Protein AF-A0A4Y7RYT1-F1 (afdb_monomer_lite)

Structure (mmCIF, N/CA/C/O backbone):
data_AF-A0A4Y7RYT1-F1
#
_entry.id   AF-A0A4Y7RYT1-F1
#
loop_
_atom_site.group_PDB
_atom_site.id
_atom_site.type_symbol
_atom_site.label_atom_id
_atom_site.label_alt_id
_atom_site.label_comp_id
_atom_site.label_asym_id
_atom_site.label_entity_id
_atom_site.label_seq_id
_atom_site.pdbx_PDB_ins_code
_atom_site.Cartn_x
_atom_site.Cartn_y
_atom_site.Cartn_z
_atom_site.occupancy
_atom_site.B_iso_or_equiv
_atom_site.auth_seq_id
_atom_site.auth_comp_id
_atom_site.auth_asym_id
_atom_site.auth_atom_id
_atom_site.pdbx_PDB_model_num
ATOM 1 N N . MET A 1 1 ? -33.515 7.831 36.390 1.00 46.19 1 MET A N 1
ATOM 2 C CA . MET A 1 1 ? -33.180 8.447 35.087 1.00 46.19 1 MET A CA 1
ATOM 3 C C . MET A 1 1 ? -31.667 8.386 34.858 1.00 46.19 1 MET A C 1
ATOM 5 O O . MET A 1 1 ? -31.027 9.422 34.883 1.00 46.19 1 MET A O 1
ATOM 9 N N . SER A 1 2 ? -31.084 7.195 34.661 1.00 52.62 2 SER A N 1
ATOM 10 C CA . SER A 1 2 ? -29.649 7.057 34.335 1.00 52.62 2 SER A CA 1
ATOM 11 C C . SER A 1 2 ? -29.400 5.762 33.563 1.00 52.62 2 SER A C 1
ATOM 13 O O . SER A 1 2 ? -29.126 4.734 34.171 1.00 52.62 2 SER A O 1
ATOM 15 N N . THR A 1 3 ? -29.525 5.782 32.233 1.00 52.22 3 THR A N 1
ATOM 16 C CA . THR A 1 3 ? -29.100 4.639 31.391 1.00 52.22 3 THR A CA 1
ATOM 17 C C . THR A 1 3 ? -28.774 5.024 29.942 1.00 52.22 3 THR A C 1
ATOM 19 O O . THR A 1 3 ? -28.905 4.211 29.037 1.00 52.22 3 THR A O 1
ATOM 22 N N . LEU A 1 4 ? -28.321 6.258 29.689 1.00 54.19 4 LEU A N 1
ATOM 23 C CA . LEU A 1 4 ? -27.986 6.710 28.325 1.00 54.19 4 LEU A CA 1
ATOM 24 C C . LEU A 1 4 ? -26.485 6.681 27.983 1.00 54.19 4 LEU A C 1
ATOM 26 O O . LEU A 1 4 ? -26.128 6.930 26.838 1.00 54.19 4 LEU A O 1
ATOM 30 N N . ASN A 1 5 ? -25.593 6.328 28.919 1.00 56.56 5 ASN A N 1
ATOM 31 C CA . ASN A 1 5 ? -24.145 6.515 28.717 1.00 56.56 5 ASN A CA 1
ATOM 32 C C . ASN A 1 5 ? -23.363 5.271 28.237 1.00 56.56 5 ASN A C 1
ATOM 34 O O . ASN A 1 5 ? -22.138 5.295 28.158 1.00 56.56 5 ASN A O 1
ATOM 38 N N . THR A 1 6 ? -24.038 4.162 27.924 1.00 54.44 6 THR A N 1
ATOM 39 C CA . THR A 1 6 ? -23.364 2.886 27.589 1.00 54.44 6 THR A CA 1
ATOM 40 C C . THR A 1 6 ? -23.269 2.623 26.080 1.00 54.44 6 THR A C 1
ATOM 42 O O . THR A 1 6 ? -22.452 1.816 25.646 1.00 54.44 6 THR A O 1
ATOM 45 N N . LEU A 1 7 ? -24.058 3.322 25.257 1.00 55.00 7 LEU A N 1
ATOM 46 C CA . LEU A 1 7 ? -24.045 3.154 23.797 1.00 55.00 7 LEU A CA 1
ATOM 47 C C . LEU A 1 7 ? -22.973 4.015 23.109 1.00 55.00 7 LEU A C 1
ATOM 49 O O . LEU A 1 7 ? -22.365 3.554 22.147 1.00 55.00 7 LEU A O 1
ATOM 53 N N . ILE A 1 8 ? -22.673 5.200 23.652 1.00 54.38 8 ILE A N 1
ATOM 54 C CA . ILE A 1 8 ? -21.677 6.138 23.097 1.00 54.38 8 ILE A CA 1
ATOM 55 C C . ILE A 1 8 ? -20.254 5.547 23.135 1.00 54.38 8 ILE A C 1
ATOM 57 O O . ILE A 1 8 ? -19.459 5.777 22.234 1.00 54.38 8 ILE A O 1
ATOM 61 N N . ASN A 1 9 ? -19.940 4.708 24.128 1.00 53.38 9 ASN A N 1
ATOM 62 C CA . ASN A 1 9 ? -18.620 4.075 24.238 1.00 53.38 9 ASN A CA 1
ATOM 63 C C . ASN A 1 9 ? -18.439 2.838 23.343 1.00 53.38 9 ASN A C 1
ATOM 65 O O . ASN A 1 9 ? -17.308 2.424 23.097 1.00 53.38 9 ASN A O 1
ATOM 69 N N . LYS A 1 10 ? -19.526 2.230 22.845 1.00 54.69 10 LYS A N 1
ATOM 70 C CA . LYS A 1 10 ? -19.422 1.066 21.952 1.00 54.69 10 LYS A CA 1
ATOM 71 C C . LYS A 1 10 ? -18.953 1.484 20.561 1.00 54.69 10 LYS A C 1
ATOM 73 O O . LYS A 1 10 ? -18.050 0.842 20.040 1.00 54.69 10 LYS A O 1
ATOM 78 N N . SER A 1 11 ? -19.513 2.552 19.986 1.00 58.47 11 SER A N 1
ATOM 79 C CA . SER A 1 11 ? -19.135 3.017 18.641 1.00 58.47 11 SER A CA 1
ATOM 80 C C . SER A 1 11 ? -17.654 3.376 18.558 1.00 58.47 11 SER A C 1
ATOM 82 O O . SER A 1 11 ? -16.970 2.836 17.700 1.00 58.47 11 SER A O 1
ATOM 84 N N . GLY A 1 12 ? -17.122 4.145 19.514 1.00 60.72 12 GLY A N 1
ATOM 85 C CA . GLY A 1 12 ? -15.694 4.481 19.539 1.00 60.72 12 GLY A CA 1
ATOM 86 C C . GLY A 1 12 ? -14.778 3.259 19.700 1.00 60.72 12 GLY A C 1
ATOM 87 O O . GLY A 1 12 ? -13.716 3.194 19.087 1.00 60.72 12 GLY A O 1
ATOM 88 N N . TYR A 1 13 ? -15.199 2.248 20.470 1.00 56.25 13 TYR A N 1
ATOM 89 C CA . TYR A 1 13 ? -14.437 1.004 20.624 1.00 56.25 13 TYR A CA 1
ATOM 90 C C . TYR A 1 13 ? -14.418 0.164 19.337 1.00 56.25 13 TYR A C 1
ATOM 92 O O . TYR A 1 13 ? -13.381 -0.398 18.977 1.00 56.25 13 TYR A O 1
ATOM 100 N N . PHE A 1 14 ? -15.547 0.093 18.626 1.00 54.09 14 PHE A N 1
ATOM 101 C CA . PHE A 1 14 ? -15.628 -0.581 17.329 1.00 54.09 14 PHE A CA 1
ATOM 102 C C . PHE A 1 14 ? -14.878 0.194 16.244 1.00 54.09 14 PHE A C 1
ATOM 104 O O . PHE A 1 14 ? -14.104 -0.407 15.513 1.00 54.09 14 PHE A O 1
ATOM 111 N N . GLU A 1 15 ? -15.021 1.515 16.171 1.00 59.91 15 GLU A N 1
ATOM 112 C CA . GLU A 1 15 ? -14.315 2.368 15.208 1.00 59.91 15 GLU A CA 1
ATOM 113 C C . GLU A 1 15 ? -12.795 2.309 15.401 1.00 59.91 15 GLU A C 1
ATOM 115 O O . GLU A 1 15 ? -12.058 2.144 14.429 1.00 59.91 15 GLU A O 1
ATOM 120 N N . ALA A 1 16 ? -12.308 2.351 16.646 1.00 61.34 16 ALA A N 1
ATOM 121 C CA . ALA A 1 16 ? -10.880 2.241 16.945 1.00 61.34 16 ALA A CA 1
ATOM 122 C C . ALA A 1 16 ? -10.298 0.874 16.545 1.00 61.34 16 ALA A C 1
ATOM 124 O O . ALA A 1 16 ? -9.181 0.805 16.018 1.00 61.34 16 ALA A O 1
ATOM 125 N N . ARG A 1 17 ? -11.050 -0.217 16.755 1.00 56.97 17 ARG A N 1
ATOM 126 C CA . ARG A 1 17 ? -10.656 -1.561 16.301 1.00 56.97 17 ARG A CA 1
ATOM 127 C C . ARG A 1 17 ? -10.689 -1.685 14.785 1.00 56.97 17 ARG A C 1
ATOM 129 O O . ARG A 1 17 ? -9.686 -2.102 14.218 1.00 56.97 17 ARG A O 1
ATOM 136 N N . THR A 1 18 ? -11.749 -1.210 14.138 1.00 58.78 18 THR A N 1
ATOM 137 C CA . THR A 1 18 ? -11.857 -1.169 12.675 1.00 58.78 18 THR A CA 1
ATOM 138 C C . THR A 1 18 ? -10.709 -0.364 12.059 1.00 58.78 18 THR A C 1
ATOM 140 O O . THR A 1 18 ? -10.093 -0.814 11.102 1.00 58.78 18 THR A O 1
ATOM 143 N N . THR A 1 19 ? -10.327 0.770 12.653 1.00 75.94 19 THR A N 1
ATOM 144 C CA . THR A 1 19 ? -9.198 1.600 12.185 1.00 75.94 19 THR A CA 1
ATOM 145 C C . THR A 1 19 ? -7.846 0.908 12.390 1.00 75.94 19 THR A C 1
ATOM 147 O O . THR A 1 19 ? -6.893 1.115 11.639 1.00 75.94 19 THR A O 1
ATOM 150 N N . THR A 1 20 ? -7.724 0.084 13.430 1.00 80.06 20 THR A N 1
ATOM 151 C CA . THR A 1 20 ? -6.499 -0.678 13.699 1.00 80.06 20 THR A CA 1
ATOM 152 C C . THR A 1 20 ? -6.362 -1.848 12.732 1.00 80.06 20 THR A C 1
ATOM 154 O O . THR A 1 20 ? -5.302 -2.011 12.135 1.00 80.06 20 THR A O 1
ATOM 157 N N . GLU A 1 21 ? -7.441 -2.594 12.509 1.00 82.12 21 GLU A N 1
ATOM 158 C CA . GLU A 1 21 ? -7.488 -3.683 11.531 1.00 82.12 21 GLU A CA 1
ATOM 159 C C . GLU A 1 21 ? -7.274 -3.158 10.106 1.00 82.12 21 GLU A C 1
ATOM 161 O O . GLU A 1 21 ? -6.444 -3.694 9.380 1.00 82.12 21 GLU A O 1
ATOM 166 N N . GLN A 1 22 ? -7.912 -2.047 9.724 1.00 83.69 22 GLN A N 1
ATOM 167 C CA . GLN A 1 22 ? -7.679 -1.393 8.430 1.00 83.69 22 GLN A CA 1
ATOM 168 C C . GLN A 1 22 ? -6.215 -0.987 8.248 1.00 83.69 22 GLN A C 1
ATOM 170 O O . GLN A 1 22 ? -5.645 -1.232 7.188 1.00 83.69 22 GLN A O 1
ATOM 175 N N . ARG A 1 23 ? -5.569 -0.423 9.279 1.00 84.56 23 ARG A N 1
ATOM 176 C CA . ARG A 1 23 ? -4.135 -0.091 9.221 1.00 84.56 23 ARG A CA 1
ATOM 177 C C . ARG A 1 23 ? -3.251 -1.325 9.078 1.00 84.56 23 ARG A C 1
ATOM 179 O O . ARG A 1 23 ? -2.278 -1.279 8.332 1.00 84.56 23 ARG A O 1
ATOM 186 N N . GLN A 1 24 ? -3.580 -2.421 9.756 1.00 87.38 24 GLN A N 1
ATOM 187 C CA . GLN A 1 24 ? -2.848 -3.682 9.616 1.00 87.38 24 GLN A CA 1
ATOM 188 C C . GLN A 1 24 ? -3.007 -4.273 8.213 1.00 87.38 24 GLN A C 1
ATOM 190 O O . GLN A 1 24 ? -2.017 -4.686 7.612 1.00 87.38 24 GLN A O 1
ATOM 195 N N . VAL A 1 25 ? -4.228 -4.263 7.673 1.00 89.25 25 VAL A N 1
ATOM 196 C CA . VAL A 1 25 ? -4.514 -4.705 6.304 1.00 89.25 25 VAL A CA 1
ATOM 197 C C . VAL A 1 25 ? -3.766 -3.839 5.295 1.00 89.25 25 VAL A C 1
ATOM 199 O O . VAL A 1 25 ? -3.099 -4.381 4.421 1.00 89.25 25 VAL A O 1
ATOM 202 N N . LEU A 1 26 ? -3.794 -2.512 5.443 1.00 88.44 26 LEU A N 1
ATOM 203 C CA . LEU A 1 26 ? -3.041 -1.606 4.575 1.00 88.44 26 LEU A CA 1
ATOM 204 C C . LEU A 1 26 ? -1.535 -1.852 4.662 1.00 88.44 26 LEU A C 1
ATOM 206 O O . LEU A 1 26 ? -0.881 -1.904 3.630 1.00 88.44 26 LEU A O 1
ATOM 210 N N . ALA A 1 27 ? -0.982 -2.073 5.855 1.00 88.50 27 ALA A N 1
ATOM 211 C CA . ALA A 1 27 ? 0.436 -2.390 6.008 1.00 88.50 27 ALA A CA 1
ATOM 212 C C . ALA A 1 27 ? 0.820 -3.710 5.314 1.00 88.50 27 ALA A C 1
ATOM 214 O O . ALA A 1 27 ? 1.872 -3.790 4.681 1.00 88.50 27 ALA A O 1
ATOM 215 N N . LEU A 1 28 ? -0.032 -4.737 5.401 1.00 91.12 28 LEU A N 1
ATOM 216 C CA . LEU A 1 28 ? 0.142 -6.006 4.685 1.00 91.12 28 LEU A CA 1
ATOM 217 C C . LEU A 1 28 ? 0.080 -5.810 3.168 1.00 91.12 28 LEU A C 1
ATOM 219 O O . LEU A 1 28 ? 0.992 -6.238 2.463 1.00 91.12 28 LEU A O 1
ATOM 223 N N . LEU A 1 29 ? -0.948 -5.110 2.685 1.00 90.62 29 LEU A N 1
ATOM 224 C CA . LEU A 1 29 ? -1.098 -4.778 1.270 1.00 90.62 29 LEU A CA 1
ATOM 225 C C . LEU A 1 29 ? 0.065 -3.920 0.763 1.00 90.62 29 LEU A C 1
ATOM 227 O O . LEU A 1 29 ? 0.488 -4.095 -0.371 1.00 90.62 29 LEU A O 1
ATOM 231 N N . GLY A 1 30 ? 0.614 -3.030 1.591 1.00 89.69 30 GLY A N 1
ATOM 232 C CA . GLY A 1 30 ? 1.778 -2.203 1.268 1.00 89.69 30 GLY A CA 1
ATOM 233 C C . GLY A 1 30 ? 3.030 -3.029 1.027 1.00 89.69 30 GLY A C 1
ATOM 234 O O . GLY A 1 30 ? 3.727 -2.820 0.036 1.00 89.69 30 GLY A O 1
ATOM 235 N N . LYS A 1 31 ? 3.283 -4.015 1.896 1.00 91.88 31 LYS A N 1
ATOM 236 C CA . LYS A 1 31 ? 4.387 -4.970 1.723 1.00 91.88 31 LYS A CA 1
ATOM 237 C C . LYS A 1 31 ? 4.183 -5.826 0.479 1.00 91.88 31 LYS A C 1
ATOM 239 O O . LYS A 1 31 ? 5.114 -5.972 -0.304 1.00 91.88 31 LYS A O 1
ATOM 244 N N . GLU A 1 32 ? 2.969 -6.335 0.268 1.00 92.19 32 GLU A N 1
ATOM 245 C CA . GLU A 1 32 ? 2.630 -7.103 -0.934 1.00 92.19 32 GLU A CA 1
ATOM 246 C C . GLU A 1 32 ? 2.842 -6.273 -2.204 1.00 92.19 32 GLU A C 1
ATOM 248 O O . GLU A 1 32 ? 3.491 -6.741 -3.133 1.00 92.19 32 GLU A O 1
ATOM 253 N N . ALA A 1 33 ? 2.349 -5.034 -2.231 1.00 91.38 33 ALA A N 1
ATOM 254 C CA . ALA A 1 33 ? 2.478 -4.123 -3.361 1.00 91.38 33 ALA A CA 1
ATOM 255 C C . ALA A 1 33 ? 3.941 -3.799 -3.678 1.00 91.38 33 ALA A C 1
ATOM 257 O O . ALA A 1 33 ? 4.345 -3.835 -4.840 1.00 91.38 33 ALA A O 1
ATOM 258 N N . PHE A 1 34 ? 4.744 -3.531 -2.647 1.00 89.81 34 PHE A N 1
ATOM 259 C CA . PHE A 1 34 ? 6.175 -3.301 -2.794 1.00 89.81 34 PHE A CA 1
ATOM 260 C C . PHE A 1 34 ? 6.894 -4.540 -3.354 1.00 89.81 34 PHE A C 1
ATOM 262 O O . PHE A 1 34 ? 7.593 -4.445 -4.363 1.00 89.81 34 PHE A O 1
ATOM 269 N N . SER A 1 35 ? 6.672 -5.722 -2.769 1.00 89.94 35 SER A N 1
ATOM 270 C CA . SER A 1 35 ? 7.271 -6.972 -3.257 1.00 89.94 35 SER A CA 1
ATOM 271 C C . SER A 1 35 ? 6.797 -7.340 -4.667 1.00 89.94 35 SER A C 1
ATOM 273 O O . SER A 1 35 ? 7.582 -7.828 -5.480 1.00 89.94 35 SER A O 1
ATOM 275 N N . PHE A 1 36 ? 5.529 -7.092 -4.991 1.00 89.62 36 PHE A N 1
ATOM 276 C CA . PHE A 1 36 ? 4.994 -7.269 -6.338 1.00 89.62 36 PHE A CA 1
ATOM 277 C C . PHE A 1 36 ? 5.724 -6.362 -7.330 1.00 89.62 36 PHE A C 1
ATOM 279 O O . PHE A 1 36 ? 6.174 -6.830 -8.373 1.00 89.62 36 PHE A O 1
ATOM 286 N N . ALA A 1 37 ? 5.929 -5.089 -6.986 1.00 89.31 37 ALA A N 1
ATOM 287 C CA . ALA A 1 37 ? 6.632 -4.168 -7.864 1.00 89.31 37 ALA A CA 1
ATOM 288 C C . ALA A 1 37 ? 8.113 -4.534 -8.057 1.00 89.31 37 ALA A C 1
ATOM 290 O O . ALA A 1 37 ? 8.589 -4.518 -9.188 1.00 89.31 37 ALA A O 1
ATOM 291 N N . GLU A 1 38 ? 8.826 -4.947 -7.007 1.00 85.75 38 GLU A N 1
ATOM 292 C CA . GLU A 1 38 ? 10.219 -5.410 -7.133 1.00 85.75 38 GLU A CA 1
ATOM 293 C C . GLU A 1 38 ? 10.351 -6.707 -7.946 1.00 85.75 38 GLU A C 1
ATOM 295 O O . GLU A 1 38 ? 11.335 -6.919 -8.655 1.00 85.75 38 GLU A O 1
ATOM 300 N N . THR A 1 39 ? 9.355 -7.592 -7.884 1.00 88.19 39 THR A N 1
ATOM 301 C CA . THR A 1 39 ? 9.400 -8.868 -8.614 1.00 88.19 39 THR A CA 1
ATOM 302 C C . THR A 1 39 ? 8.972 -8.742 -10.072 1.00 88.19 39 THR A C 1
ATOM 304 O O . THR A 1 39 ? 9.573 -9.392 -10.930 1.00 88.19 39 THR A O 1
ATOM 307 N N . VAL A 1 40 ? 7.965 -7.918 -10.363 1.00 89.19 40 VAL A N 1
ATOM 308 C CA . VAL A 1 40 ? 7.393 -7.754 -11.707 1.00 89.19 40 VAL A CA 1
ATOM 309 C C . VAL A 1 40 ? 8.130 -6.683 -12.505 1.00 89.19 40 VAL A C 1
ATOM 311 O O . VAL A 1 40 ? 8.412 -6.886 -13.684 1.00 89.19 40 VAL A O 1
ATOM 314 N N . TYR A 1 41 ? 8.505 -5.571 -11.872 1.00 85.50 41 TYR A N 1
ATOM 315 C CA . TYR A 1 41 ? 9.094 -4.408 -12.536 1.00 85.50 41 TYR A CA 1
ATOM 316 C C . TYR A 1 41 ? 10.596 -4.270 -12.276 1.00 85.50 41 TYR A C 1
ATOM 318 O O . TYR A 1 41 ? 11.101 -3.184 -11.998 1.00 85.50 41 TYR A O 1
ATOM 326 N N . LYS A 1 42 ? 11.338 -5.373 -12.415 1.00 79.69 42 LYS A N 1
ATOM 327 C CA . LYS A 1 42 ? 12.800 -5.410 -12.208 1.00 79.69 42 LYS A CA 1
ATOM 328 C C . LYS A 1 42 ? 13.577 -4.443 -13.104 1.00 79.69 42 LYS A C 1
ATOM 330 O O . LYS A 1 42 ? 14.655 -3.996 -12.731 1.00 79.69 42 LYS A O 1
ATOM 335 N N . GLU A 1 43 ? 13.034 -4.147 -14.282 1.00 83.06 43 GLU A N 1
ATOM 336 C CA . GLU A 1 43 ? 13.666 -3.304 -15.303 1.00 83.06 43 GLU A CA 1
ATOM 337 C C . GLU A 1 43 ? 13.273 -1.821 -15.196 1.00 83.06 43 GLU A C 1
ATOM 339 O O . GLU A 1 43 ? 13.884 -0.975 -15.850 1.00 83.06 43 GLU A O 1
ATOM 344 N N . LEU A 1 44 ? 12.263 -1.487 -14.381 1.00 83.25 44 LEU A N 1
ATOM 345 C CA . LEU A 1 44 ? 11.854 -0.100 -14.163 1.00 83.25 44 LEU A CA 1
ATOM 346 C C . LEU A 1 44 ? 12.774 0.595 -13.158 1.00 83.25 44 LEU A 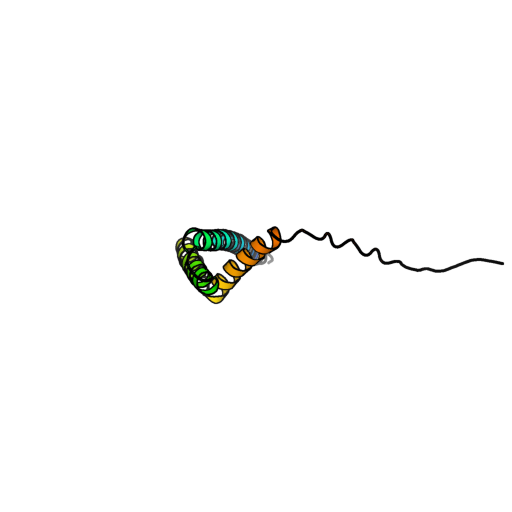C 1
ATOM 348 O O . LEU A 1 44 ? 13.402 -0.032 -12.305 1.00 83.25 44 LEU A O 1
ATOM 352 N N . LYS A 1 45 ? 12.826 1.925 -13.240 1.00 81.44 45 LYS A N 1
ATOM 353 C CA . LYS A 1 45 ? 13.504 2.750 -12.238 1.00 81.44 45 LYS A CA 1
ATOM 354 C C . LYS A 1 45 ? 12.658 2.831 -10.968 1.00 81.44 45 LYS A C 1
ATOM 356 O O . LYS A 1 45 ? 11.432 2.814 -11.034 1.00 81.44 45 LYS A O 1
ATOM 361 N N . ASP A 1 46 ? 13.316 3.000 -9.826 1.00 78.00 46 ASP A N 1
ATOM 362 C CA . ASP A 1 46 ? 12.686 3.072 -8.499 1.00 78.00 46 ASP A CA 1
ATOM 363 C C . ASP A 1 46 ? 11.435 3.979 -8.396 1.00 78.00 46 ASP A C 1
ATOM 365 O O . ASP A 1 46 ? 10.440 3.525 -7.829 1.00 78.00 46 ASP A O 1
ATOM 369 N N . PRO A 1 47 ? 11.397 5.214 -8.948 1.00 83.50 47 PRO A N 1
ATOM 370 C CA . PRO A 1 47 ? 10.187 6.043 -8.885 1.00 83.50 47 PRO A CA 1
ATOM 371 C C . PRO A 1 47 ? 9.011 5.476 -9.695 1.00 83.50 47 PRO A C 1
ATOM 373 O O . PRO A 1 47 ? 7.866 5.580 -9.256 1.00 83.50 47 PRO A O 1
ATOM 376 N N . ASP A 1 48 ? 9.280 4.844 -10.839 1.00 86.56 48 ASP A N 1
ATOM 377 C CA . ASP A 1 48 ? 8.242 4.249 -11.688 1.00 86.56 48 ASP A CA 1
ATOM 378 C C . ASP A 1 48 ? 7.702 2.954 -11.059 1.00 86.56 48 ASP A C 1
ATOM 380 O O . ASP A 1 48 ? 6.493 2.719 -11.055 1.00 86.56 48 ASP A O 1
ATOM 384 N N . LYS A 1 49 ? 8.579 2.150 -10.434 1.00 87.50 49 LYS A N 1
ATOM 385 C CA . LYS A 1 49 ? 8.169 0.979 -9.639 1.00 87.50 49 LYS A CA 1
ATOM 386 C C . LYS A 1 49 ? 7.238 1.376 -8.498 1.00 87.50 49 LYS A C 1
ATOM 388 O O . LYS A 1 49 ? 6.240 0.704 -8.249 1.00 87.50 49 LYS A O 1
ATOM 393 N N . LEU A 1 50 ? 7.566 2.465 -7.802 1.00 87.31 50 LEU A N 1
ATOM 394 C CA . LEU A 1 50 ? 6.776 2.946 -6.677 1.00 87.31 50 LEU A CA 1
ATOM 395 C C . LEU A 1 50 ? 5.387 3.398 -7.132 1.00 87.31 50 LEU A C 1
ATOM 397 O O . LEU A 1 50 ? 4.401 3.056 -6.485 1.00 87.31 50 LEU A O 1
ATOM 401 N N . ALA A 1 51 ? 5.287 4.091 -8.267 1.00 89.94 51 ALA A N 1
ATOM 402 C CA . ALA A 1 51 ? 3.997 4.468 -8.839 1.00 89.94 51 ALA A CA 1
ATOM 403 C C . ALA A 1 51 ? 3.118 3.240 -9.148 1.00 89.94 51 ALA A C 1
ATOM 405 O O . ALA A 1 51 ? 1.927 3.234 -8.825 1.00 89.94 51 ALA A O 1
ATOM 406 N N . GLU A 1 52 ? 3.699 2.173 -9.703 1.00 91.00 52 GLU A N 1
ATOM 407 C CA . GLU A 1 52 ? 2.954 0.939 -9.975 1.00 91.00 52 GLU A CA 1
ATOM 408 C C . GLU A 1 52 ? 2.594 0.154 -8.703 1.00 91.00 52 GLU A C 1
ATOM 410 O O . GLU A 1 52 ? 1.499 -0.407 -8.616 1.00 91.00 52 GLU A O 1
ATOM 415 N N . ALA A 1 53 ? 3.450 0.168 -7.677 1.00 91.88 53 ALA A N 1
ATOM 416 C CA . ALA A 1 53 ? 3.117 -0.385 -6.363 1.00 91.88 53 ALA A CA 1
ATOM 417 C C . ALA A 1 53 ? 1.920 0.346 -5.731 1.00 91.88 53 ALA A C 1
ATOM 419 O O . ALA A 1 53 ? 0.999 -0.291 -5.220 1.00 91.88 53 ALA A O 1
ATOM 420 N N . VAL A 1 54 ? 1.889 1.680 -5.806 1.00 92.19 54 VAL A N 1
ATOM 421 C CA . VAL A 1 54 ? 0.771 2.486 -5.291 1.00 92.19 54 VAL A CA 1
ATOM 422 C C . VAL A 1 54 ? -0.528 2.139 -6.008 1.00 92.19 54 VAL A C 1
ATOM 424 O O . VAL A 1 54 ? -1.533 1.863 -5.357 1.00 92.19 54 VAL A O 1
ATOM 427 N N . LYS A 1 55 ? -0.496 2.049 -7.338 1.00 91.56 55 LYS A N 1
ATOM 428 C CA . LYS A 1 55 ? -1.660 1.660 -8.140 1.00 91.56 55 LYS A CA 1
ATOM 429 C C . LYS A 1 55 ? -2.158 0.252 -7.803 1.00 91.56 55 LYS A C 1
ATOM 431 O O . LYS A 1 55 ? -3.366 0.030 -7.710 1.00 91.56 55 LYS A O 1
ATOM 436 N N . TYR A 1 56 ? -1.248 -0.700 -7.591 1.00 91.38 56 TYR A N 1
ATOM 437 C CA . TYR A 1 56 ? -1.604 -2.051 -7.153 1.00 91.38 56 TYR A CA 1
ATOM 438 C C . TYR A 1 56 ? -2.279 -2.034 -5.774 1.00 91.38 56 TYR A C 1
ATOM 440 O O . TYR A 1 56 ? -3.306 -2.687 -5.575 1.00 91.38 56 TYR A O 1
ATOM 448 N N . LEU A 1 57 ? -1.751 -1.247 -4.833 1.00 91.38 57 LEU A N 1
ATOM 449 C CA . LEU A 1 57 ? -2.330 -1.102 -3.501 1.00 91.38 57 LEU A CA 1
ATOM 450 C C . LEU A 1 57 ? -3.728 -0.476 -3.541 1.00 91.38 57 LEU A C 1
ATOM 452 O O . LEU A 1 57 ? -4.631 -0.996 -2.891 1.00 91.38 57 LEU A O 1
ATOM 456 N N . GLU A 1 58 ? -3.935 0.586 -4.320 1.00 91.00 58 GLU A N 1
ATOM 457 C CA . GLU A 1 58 ? -5.251 1.216 -4.490 1.00 91.00 58 GLU A CA 1
ATOM 458 C C . GLU A 1 58 ? -6.292 0.221 -5.017 1.00 91.00 58 GLU A C 1
ATOM 460 O O . GLU A 1 58 ? -7.404 0.136 -4.491 1.00 91.00 58 GLU A O 1
ATOM 465 N N . GLN A 1 59 ? -5.920 -0.587 -6.014 1.00 90.88 59 GLN A N 1
ATOM 466 C CA . GLN A 1 59 ? -6.794 -1.627 -6.558 1.00 90.88 59 GLN A CA 1
ATOM 467 C C . GLN A 1 59 ? -7.147 -2.676 -5.503 1.00 90.88 59 GLN A C 1
ATOM 469 O O . GLN A 1 59 ? -8.314 -3.041 -5.356 1.00 90.88 59 GLN A O 1
ATOM 474 N N . LYS A 1 60 ? -6.160 -3.155 -4.739 1.00 90.44 60 LYS A N 1
ATOM 475 C CA . LYS A 1 60 ? -6.395 -4.142 -3.680 1.00 90.44 60 LYS A CA 1
ATOM 476 C C . LYS A 1 60 ? -7.238 -3.575 -2.550 1.00 90.44 60 LYS A C 1
ATOM 478 O O . LYS A 1 60 ? -8.173 -4.244 -2.119 1.00 90.44 60 LYS A O 1
ATOM 483 N N . ALA A 1 61 ? -6.954 -2.353 -2.113 1.00 87.69 61 ALA A N 1
ATOM 484 C CA . ALA A 1 61 ? -7.714 -1.672 -1.076 1.00 87.69 61 ALA A CA 1
ATOM 485 C C . ALA A 1 61 ? -9.181 -1.485 -1.490 1.00 87.69 61 ALA A C 1
ATOM 487 O O . ALA A 1 61 ? -10.080 -1.791 -0.707 1.00 87.69 61 ALA A O 1
ATOM 488 N N . ALA A 1 62 ? -9.433 -1.110 -2.749 1.00 88.00 62 ALA A N 1
ATOM 489 C CA . ALA A 1 62 ? -10.782 -1.025 -3.298 1.00 88.00 62 ALA A CA 1
ATOM 490 C C . ALA A 1 62 ? -11.515 -2.380 -3.272 1.00 88.00 62 ALA A C 1
ATOM 492 O O . ALA A 1 62 ? -12.696 -2.425 -2.926 1.00 88.00 62 ALA A O 1
ATOM 493 N N . VAL A 1 63 ? -10.823 -3.488 -3.570 1.00 88.06 63 VAL A N 1
ATOM 494 C CA . VAL A 1 63 ? -11.395 -4.849 -3.513 1.00 88.06 63 VAL A CA 1
ATOM 495 C C . VAL A 1 63 ? -11.807 -5.240 -2.091 1.00 88.06 63 VAL A C 1
ATOM 497 O O . VAL A 1 63 ? -12.857 -5.854 -1.916 1.00 88.06 63 VAL A O 1
ATOM 500 N N . VAL A 1 64 ? -11.033 -4.859 -1.070 1.00 83.44 64 VAL A N 1
ATOM 501 C CA . VAL A 1 64 ? -11.394 -5.091 0.344 1.00 83.44 64 VAL A CA 1
ATOM 502 C C . VAL A 1 64 ? -12.314 -4.011 0.930 1.00 83.44 64 VAL A C 1
ATOM 504 O O . VAL A 1 64 ? -12.615 -4.035 2.120 1.00 83.44 64 VAL A O 1
ATOM 507 N N . GLY A 1 65 ? -12.798 -3.073 0.108 1.00 84.81 65 GLY A N 1
ATOM 508 C CA . GLY A 1 65 ? -13.735 -2.027 0.523 1.00 84.81 65 GLY A CA 1
ATOM 509 C C . GLY A 1 65 ? -13.107 -0.905 1.358 1.00 84.81 65 GLY A C 1
ATOM 510 O O . GLY A 1 65 ? -13.832 -0.127 1.980 1.00 84.81 65 GLY A O 1
ATOM 511 N N . ILE A 1 66 ? -11.776 -0.799 1.374 1.00 84.19 66 ILE A N 1
ATOM 512 C CA . ILE A 1 66 ? -11.047 0.274 2.051 1.00 84.19 66 ILE A CA 1
ATOM 513 C C . ILE A 1 66 ? -10.846 1.413 1.052 1.00 84.19 66 ILE A C 1
ATOM 515 O O . ILE A 1 66 ? -10.213 1.246 0.010 1.00 84.19 66 ILE A O 1
ATOM 519 N N . LYS A 1 67 ? -11.383 2.591 1.373 1.00 83.00 67 LYS A N 1
ATOM 520 C CA . LYS A 1 67 ? -11.097 3.812 0.616 1.00 83.00 67 LYS A CA 1
ATOM 521 C C . LYS A 1 67 ? -9.777 4.386 1.106 1.00 83.00 67 LYS A C 1
ATOM 523 O O . LYS A 1 67 ? -9.644 4.665 2.291 1.00 83.00 67 LYS A O 1
ATOM 528 N N . VAL A 1 68 ? -8.840 4.557 0.187 1.00 84.31 68 VAL A N 1
ATOM 529 C CA . VAL A 1 68 ? -7.509 5.102 0.452 1.00 84.31 68 VAL A CA 1
ATOM 530 C C . VAL A 1 68 ? -7.269 6.192 -0.576 1.00 84.31 68 VAL A C 1
ATOM 532 O O . VAL A 1 68 ? -7.613 6.020 -1.747 1.00 84.31 68 VAL A O 1
ATOM 535 N N . THR A 1 69 ? -6.737 7.327 -0.147 1.00 87.31 69 THR A N 1
ATOM 536 C CA . THR A 1 69 ? -6.271 8.364 -1.071 1.00 87.31 69 THR A CA 1
ATOM 537 C C . THR A 1 69 ? -4.924 7.971 -1.672 1.00 87.31 69 THR A C 1
ATOM 539 O O . THR A 1 69 ? -4.182 7.176 -1.094 1.00 87.31 69 THR A O 1
ATOM 542 N N . PHE A 1 70 ? -4.572 8.568 -2.810 1.00 84.50 70 PHE A N 1
ATOM 543 C CA . PHE A 1 70 ? -3.271 8.340 -3.443 1.00 84.50 70 PHE A CA 1
ATOM 544 C C . PHE A 1 70 ? -2.098 8.651 -2.499 1.00 84.50 70 PHE A C 1
ATOM 546 O O . PHE A 1 70 ? -1.121 7.908 -2.449 1.00 84.50 70 PHE A O 1
ATOM 553 N N . GLU A 1 71 ? -2.201 9.724 -1.708 1.00 87.44 71 GLU A N 1
ATOM 554 C CA . GLU A 1 71 ? -1.166 10.107 -0.740 1.00 87.44 71 GLU A CA 1
ATOM 555 C C . GLU A 1 71 ? -1.010 9.074 0.382 1.00 87.44 71 GLU A C 1
ATOM 557 O O . GLU A 1 71 ? 0.110 8.699 0.725 1.00 87.44 71 GLU A O 1
ATOM 562 N N . GLU A 1 72 ? -2.118 8.561 0.918 1.00 85.19 72 GLU A N 1
ATOM 563 C CA . GLU A 1 72 ? -2.098 7.503 1.933 1.00 85.19 72 GLU A CA 1
ATOM 564 C C . GLU A 1 72 ? -1.546 6.193 1.365 1.00 85.19 72 GLU A C 1
ATOM 566 O O . GLU A 1 72 ? -0.715 5.542 1.999 1.00 85.19 72 GLU A O 1
ATOM 571 N N . ALA A 1 73 ? -1.966 5.819 0.155 1.00 87.94 73 ALA A N 1
ATOM 572 C CA . ALA A 1 73 ? -1.485 4.625 -0.522 1.00 87.94 73 ALA A CA 1
ATOM 573 C C . ALA A 1 73 ? 0.030 4.701 -0.762 1.00 87.94 73 ALA A C 1
ATOM 575 O O . ALA A 1 73 ? 0.767 3.759 -0.462 1.00 87.94 73 ALA A O 1
ATOM 576 N N . ARG A 1 74 ? 0.507 5.865 -1.213 1.00 90.00 74 ARG A N 1
ATOM 577 C CA . ARG A 1 74 ? 1.928 6.167 -1.364 1.00 90.00 74 ARG A CA 1
ATOM 578 C C . ARG A 1 74 ? 2.688 6.072 -0.049 1.00 90.00 74 ARG A C 1
ATOM 580 O O . ARG A 1 74 ? 3.706 5.387 -0.002 1.00 90.00 74 ARG A O 1
ATOM 587 N N . ALA A 1 75 ? 2.183 6.687 1.016 1.00 89.50 75 ALA A N 1
ATOM 588 C CA . ALA A 1 75 ? 2.824 6.644 2.326 1.00 89.50 75 ALA A CA 1
ATOM 589 C C . ALA A 1 75 ? 2.944 5.209 2.868 1.00 89.50 75 ALA A C 1
ATOM 591 O O . ALA A 1 75 ? 3.962 4.848 3.455 1.00 89.50 75 ALA A O 1
ATOM 592 N N . VAL A 1 76 ? 1.930 4.368 2.644 1.00 90.44 76 VAL A N 1
ATOM 593 C CA . VAL A 1 76 ? 1.931 2.958 3.060 1.00 90.44 76 VAL A CA 1
ATOM 594 C C . VAL A 1 76 ? 2.984 2.142 2.300 1.00 90.44 76 VAL A C 1
ATOM 596 O O . VAL A 1 76 ? 3.711 1.358 2.913 1.00 90.44 76 VAL A O 1
ATOM 599 N N . VAL A 1 77 ? 3.106 2.344 0.986 1.00 90.38 77 VAL A N 1
ATOM 600 C CA . VAL A 1 77 ? 4.127 1.677 0.159 1.00 90.38 77 VAL A CA 1
ATOM 601 C C . VAL A 1 77 ? 5.536 2.167 0.516 1.00 90.38 77 VAL A C 1
ATOM 603 O O . VAL A 1 77 ? 6.443 1.356 0.700 1.00 90.38 77 VAL A O 1
ATOM 606 N N . GLU A 1 78 ? 5.728 3.477 0.691 1.00 89.88 78 GLU A N 1
ATOM 607 C CA . GLU A 1 78 ? 7.005 4.061 1.128 1.00 89.88 78 GLU A CA 1
ATOM 608 C C . GLU A 1 78 ? 7.412 3.561 2.522 1.00 89.88 78 GLU A C 1
ATOM 610 O O . GLU A 1 78 ? 8.582 3.253 2.759 1.00 89.88 78 GLU A O 1
ATOM 615 N N . ALA A 1 79 ? 6.456 3.412 3.443 1.00 89.00 79 ALA A N 1
ATOM 616 C CA . ALA A 1 79 ? 6.710 2.842 4.761 1.00 89.00 79 ALA A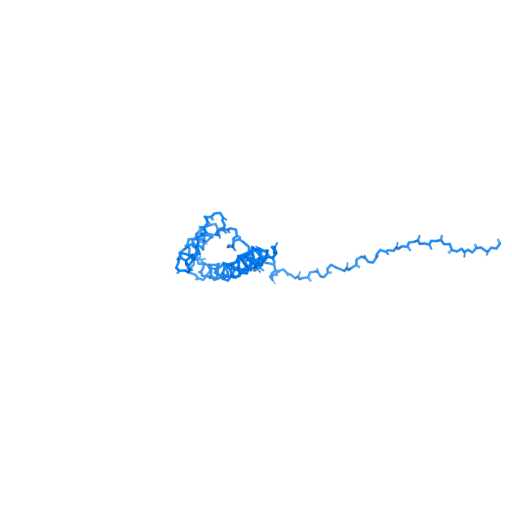 CA 1
ATOM 617 C C . ALA A 1 79 ? 7.183 1.382 4.676 1.00 89.00 79 ALA A C 1
ATOM 619 O O . ALA A 1 79 ? 8.108 1.006 5.402 1.00 89.00 79 ALA A O 1
ATOM 620 N N . ALA A 1 80 ? 6.594 0.580 3.783 1.00 88.50 80 ALA A N 1
ATOM 621 C CA . ALA A 1 80 ? 7.018 -0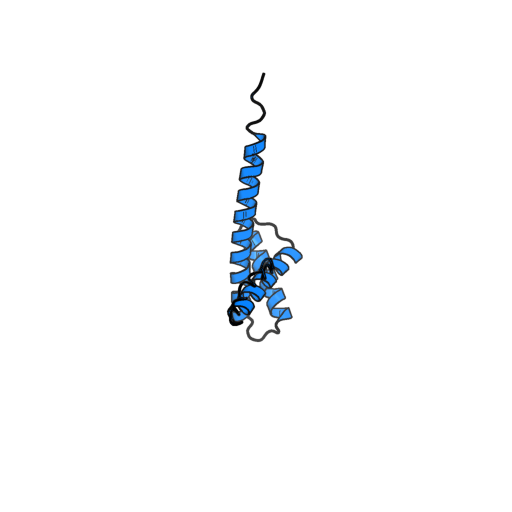.797 3.540 1.00 88.50 80 ALA A CA 1
ATOM 622 C C . ALA A 1 80 ? 8.447 -0.861 2.975 1.00 88.50 80 ALA A C 1
ATOM 624 O O . ALA A 1 80 ? 9.263 -1.631 3.478 1.00 88.50 80 ALA A O 1
ATOM 625 N N . TRP A 1 81 ? 8.780 0.006 2.016 1.00 86.62 81 TRP A N 1
ATOM 626 C CA . TRP A 1 81 ? 10.137 0.130 1.471 1.00 86.62 81 TRP A CA 1
ATOM 627 C C . TRP A 1 81 ? 11.165 0.555 2.528 1.00 86.62 81 TRP A C 1
ATOM 629 O O . TRP A 1 81 ? 12.249 -0.017 2.621 1.00 86.62 81 TRP A O 1
ATOM 639 N N . LEU A 1 82 ? 10.823 1.530 3.378 1.00 87.25 82 LEU A N 1
ATOM 640 C CA . LEU A 1 82 ? 11.676 1.955 4.492 1.00 87.25 82 LEU A CA 1
ATOM 641 C C . LEU A 1 82 ? 11.863 0.847 5.533 1.00 87.25 82 LEU A C 1
ATOM 643 O O . LEU A 1 82 ? 12.906 0.778 6.178 1.00 87.25 82 LEU A O 1
ATOM 647 N N . GLU A 1 83 ? 10.848 0.020 5.779 1.00 84.75 83 GLU A N 1
ATOM 648 C CA . GLU A 1 83 ? 10.970 -1.140 6.667 1.00 84.75 83 GLU A CA 1
ATOM 649 C C . GLU A 1 83 ? 11.901 -2.203 6.075 1.00 84.75 83 GLU A C 1
ATOM 651 O O . GLU A 1 83 ? 12.723 -2.753 6.802 1.00 84.75 83 GLU A O 1
ATOM 656 N N . ASP A 1 84 ? 11.800 -2.455 4.772 1.00 83.12 84 ASP A N 1
ATOM 657 C CA . ASP A 1 84 ? 12.656 -3.398 4.053 1.00 83.12 84 ASP A CA 1
ATOM 658 C C . ASP A 1 84 ? 14.125 -2.949 4.072 1.00 83.12 84 ASP A C 1
ATOM 660 O O . ASP A 1 84 ? 14.987 -3.648 4.603 1.00 83.12 84 ASP A O 1
ATOM 664 N N . LYS A 1 85 ? 14.390 -1.693 3.691 1.00 80.31 85 LYS A N 1
ATOM 665 C CA . LYS A 1 85 ? 15.727 -1.087 3.793 1.00 80.31 85 LYS A CA 1
ATOM 666 C C . LYS A 1 85 ? 16.286 -1.069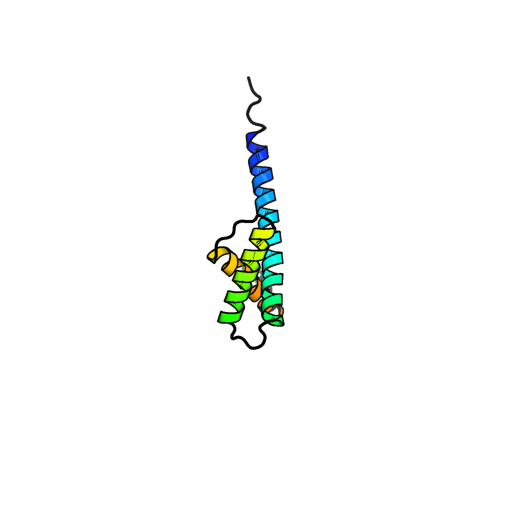 5.212 1.00 80.31 85 LYS A C 1
ATOM 668 O O . LYS A 1 85 ? 17.487 -1.224 5.405 1.00 80.31 85 LYS A O 1
ATOM 673 N N . ARG A 1 86 ? 15.441 -0.876 6.232 1.00 75.62 86 ARG A N 1
ATOM 674 C CA . ARG A 1 86 ? 15.880 -0.931 7.637 1.00 75.62 86 ARG A CA 1
ATOM 675 C C . ARG A 1 86 ? 16.303 -2.330 8.075 1.00 75.62 86 ARG A C 1
ATOM 677 O O . ARG A 1 86 ? 17.116 -2.417 8.984 1.00 75.62 86 ARG A O 1
ATOM 684 N N . LYS A 1 87 ? 15.783 -3.394 7.456 1.00 69.62 87 LYS A N 1
ATOM 685 C CA . LYS A 1 87 ? 16.228 -4.774 7.717 1.00 69.62 87 LYS A CA 1
ATOM 686 C C . LYS A 1 87 ? 17.567 -5.082 7.056 1.00 69.62 87 LYS A C 1
ATOM 688 O O . LYS A 1 87 ? 18.309 -5.908 7.574 1.00 69.62 87 LYS A O 1
ATOM 693 N N . GLU A 1 88 ? 17.878 -4.423 5.942 1.00 61.88 88 GLU A N 1
ATOM 694 C CA . GLU A 1 88 ? 19.188 -4.534 5.290 1.00 61.88 88 GLU A CA 1
ATOM 695 C C . GLU A 1 88 ? 20.295 -3.789 6.052 1.00 61.88 88 GLU A C 1
ATOM 697 O O . GLU A 1 88 ? 21.471 -4.138 5.940 1.00 61.88 88 GLU A O 1
ATOM 702 N N . LEU A 1 89 ? 19.941 -2.777 6.850 1.00 56.62 89 LEU A N 1
ATOM 703 C CA . LEU A 1 89 ? 20.890 -2.071 7.705 1.00 56.62 89 LEU A CA 1
ATOM 704 C C . LEU A 1 89 ? 21.162 -2.885 8.983 1.00 56.62 89 LEU A C 1
ATOM 706 O O . LEU A 1 89 ? 20.215 -3.300 9.654 1.00 56.62 89 LEU A O 1
ATOM 710 N N . PRO A 1 90 ? 22.433 -3.094 9.378 1.00 48.53 90 PRO A N 1
ATOM 711 C CA . PRO A 1 90 ? 22.735 -3.740 10.646 1.00 48.53 90 PRO A CA 1
ATOM 712 C C . PRO A 1 90 ? 22.162 -2.892 11.784 1.00 48.53 90 PRO A C 1
ATOM 714 O O . PRO A 1 90 ? 22.417 -1.689 11.867 1.00 48.53 90 PRO A O 1
ATOM 717 N N . VAL A 1 91 ? 21.380 -3.526 12.657 1.00 54.00 91 VAL A N 1
ATOM 718 C CA . VAL A 1 91 ? 20.882 -2.914 13.890 1.00 54.00 91 VAL A CA 1
ATOM 719 C C . VAL A 1 91 ? 22.094 -2.539 14.737 1.00 54.00 91 VAL A C 1
ATOM 721 O O . VAL A 1 91 ? 22.725 -3.392 15.356 1.00 54.00 91 VAL A O 1
ATOM 724 N N . ILE A 1 92 ? 22.445 -1.257 14.744 1.00 55.53 92 ILE A N 1
ATOM 725 C CA . ILE A 1 92 ? 23.360 -0.709 15.737 1.00 55.53 92 ILE A CA 1
ATOM 726 C C . ILE A 1 92 ? 22.509 -0.572 16.998 1.00 55.53 92 ILE A C 1
ATOM 728 O O . ILE A 1 92 ? 21.676 0.332 17.082 1.00 55.53 92 ILE A O 1
ATOM 732 N N . GLU A 1 93 ? 22.637 -1.518 17.932 1.00 57.06 93 GLU A N 1
ATOM 733 C CA . GLU A 1 93 ? 22.053 -1.387 19.267 1.00 57.06 93 GLU A CA 1
ATOM 734 C C . GLU A 1 93 ? 22.576 -0.083 19.876 1.00 57.06 93 GLU A C 1
ATOM 736 O O . GLU A 1 93 ? 23.746 0.038 20.243 1.00 57.06 93 GLU A O 1
ATOM 741 N N . VAL A 1 94 ? 21.715 0.936 19.921 1.00 53.59 94 VAL A N 1
ATOM 742 C CA . VAL A 1 94 ? 22.000 2.183 20.623 1.00 53.59 94 VAL A CA 1
ATOM 743 C C . VAL A 1 94 ? 22.023 1.828 22.103 1.00 53.59 94 VAL A C 1
ATOM 745 O O . VAL A 1 94 ? 20.975 1.707 22.735 1.00 53.59 94 VAL A O 1
ATOM 748 N N . GLY A 1 95 ? 23.228 1.589 22.622 1.00 45.75 95 GLY A N 1
ATOM 749 C CA . GLY A 1 95 ? 23.464 1.342 24.035 1.00 45.75 95 GLY A CA 1
ATOM 750 C C . GLY A 1 95 ? 22.791 2.427 24.868 1.00 45.75 95 GLY A C 1
ATOM 751 O O . GLY A 1 95 ? 22.964 3.621 24.612 1.00 45.75 95 GLY A O 1
ATOM 752 N N . THR A 1 96 ? 21.991 1.991 25.838 1.00 49.03 96 THR A N 1
ATOM 753 C CA . THR A 1 96 ? 21.421 2.829 26.887 1.00 49.03 96 THR A CA 1
ATOM 754 C C . THR A 1 96 ? 22.519 3.722 27.450 1.00 49.03 96 THR A C 1
ATOM 756 O O . THR A 1 96 ? 23.481 3.237 28.041 1.00 49.03 96 THR A O 1
ATOM 759 N N . ILE A 1 97 ? 22.391 5.034 27.253 1.00 59.44 97 ILE A N 1
ATOM 760 C CA . ILE A 1 97 ? 23.229 5.995 27.959 1.00 59.44 97 ILE A CA 1
ATOM 761 C C . ILE A 1 97 ? 22.681 6.006 29.384 1.00 59.44 97 ILE A C 1
ATOM 763 O O . ILE A 1 97 ? 21.700 6.691 29.670 1.00 59.44 97 ILE A O 1
ATOM 767 N N . GLU A 1 98 ? 23.251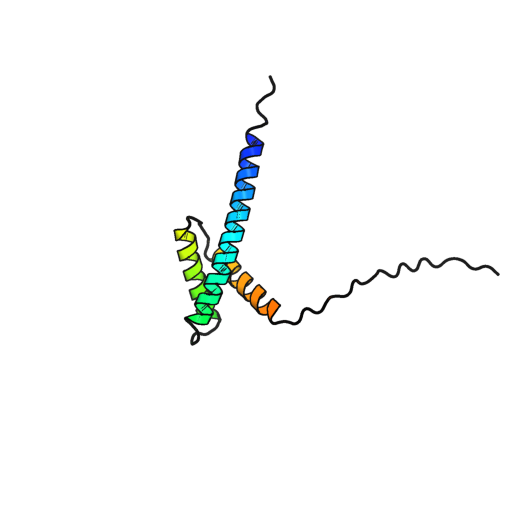 5.177 30.257 1.00 52.91 98 GLU A N 1
ATOM 768 C CA . GLU A 1 98 ? 23.036 5.329 31.688 1.00 52.91 98 GLU A CA 1
ATOM 769 C C . GLU A 1 98 ? 23.529 6.728 32.060 1.00 52.91 98 GLU A C 1
ATOM 771 O O . GLU A 1 98 ? 24.705 7.069 31.923 1.00 52.91 98 GLU A O 1
ATOM 776 N N . SER A 1 99 ? 22.586 7.580 32.447 1.00 53.31 99 SER A N 1
ATOM 777 C CA . SER A 1 99 ? 22.853 8.889 33.014 1.00 53.31 99 SER A CA 1
ATOM 778 C C . SER A 1 99 ? 23.764 8.714 34.227 1.00 53.31 99 SER A C 1
ATOM 780 O O . SER A 1 99 ? 23.322 8.218 35.263 1.00 53.31 99 SER A O 1
ATOM 782 N N . VAL A 1 100 ? 25.031 9.114 34.094 1.00 50.88 100 VAL A N 1
ATOM 783 C CA . VAL A 1 100 ? 25.961 9.254 35.219 1.00 50.88 100 VAL A CA 1
ATOM 784 C C . VAL A 1 100 ? 25.463 10.415 36.073 1.00 50.88 100 VAL A C 1
ATOM 786 O O . VAL A 1 100 ? 25.826 11.573 35.863 1.00 50.88 100 VAL A O 1
ATOM 789 N N . ASP A 1 101 ? 24.585 10.100 37.018 1.00 56.19 101 ASP A N 1
ATOM 790 C CA . ASP A 1 101 ? 24.194 11.005 38.088 1.00 56.19 101 ASP A CA 1
ATOM 791 C C . ASP A 1 101 ? 25.411 11.170 39.010 1.00 56.19 101 ASP A C 1
ATOM 793 O O . ASP A 1 101 ? 25.700 10.344 39.878 1.00 56.19 101 ASP A O 1
ATOM 797 N N . THR A 1 102 ? 26.218 12.201 38.745 1.00 55.38 102 THR A N 1
ATOM 798 C CA . THR A 1 102 ? 27.331 12.588 39.618 1.00 55.38 102 THR A CA 1
ATOM 799 C C . THR A 1 102 ? 26.757 13.289 40.845 1.00 55.38 102 THR A C 1
ATOM 801 O O . THR A 1 102 ? 26.821 14.509 40.980 1.00 55.38 102 THR A O 1
ATOM 804 N N . ALA A 1 103 ? 26.206 12.506 41.768 1.00 51.19 103 ALA A N 1
ATOM 805 C CA . ALA A 1 103 ? 25.966 12.943 43.134 1.00 51.19 103 ALA A CA 1
ATOM 806 C C . ALA A 1 103 ? 27.280 12.814 43.920 1.00 51.19 103 ALA A C 1
ATOM 808 O O . ALA A 1 103 ? 27.540 11.833 44.614 1.00 51.19 103 ALA A O 1
ATOM 809 N N . ALA A 1 104 ? 28.151 13.810 43.762 1.00 54.47 104 ALA A N 1
ATOM 810 C CA . ALA A 1 104 ? 29.353 13.955 44.567 1.00 54.47 104 ALA A CA 1
ATOM 811 C C . ALA A 1 104 ? 29.007 14.535 45.950 1.00 54.47 104 ALA A C 1
ATOM 813 O O . ALA A 1 104 ? 28.717 15.723 46.063 1.00 54.47 104 ALA A O 1
ATOM 814 N N . ALA A 1 105 ? 29.070 13.698 46.989 1.00 53.16 105 ALA A N 1
ATOM 815 C CA . ALA A 1 105 ? 29.450 14.026 48.374 1.00 53.16 105 ALA A CA 1
ATOM 816 C C . ALA A 1 105 ? 29.447 12.727 49.216 1.00 53.16 105 ALA A C 1
ATOM 818 O O . ALA A 1 105 ? 28.683 11.826 48.869 1.00 53.16 105 ALA A O 1
ATOM 819 N N . PRO A 1 106 ? 30.160 12.602 50.360 1.00 56.16 106 PRO A N 1
ATOM 820 C CA . PRO A 1 106 ? 31.169 13.477 50.981 1.00 56.16 106 PRO A CA 1
ATOM 821 C C . PRO A 1 106 ? 32.461 12.725 51.421 1.00 56.16 106 PRO A C 1
ATOM 823 O O . PRO A 1 106 ? 32.447 11.520 51.647 1.00 56.16 106 PRO A O 1
ATOM 826 N N . ALA A 1 107 ? 33.569 13.436 51.653 1.00 47.09 107 ALA A N 1
ATOM 827 C CA . ALA A 1 107 ? 34.658 12.985 52.542 1.00 47.09 107 ALA A CA 1
ATOM 828 C C . ALA A 1 107 ? 35.395 14.241 53.052 1.00 47.0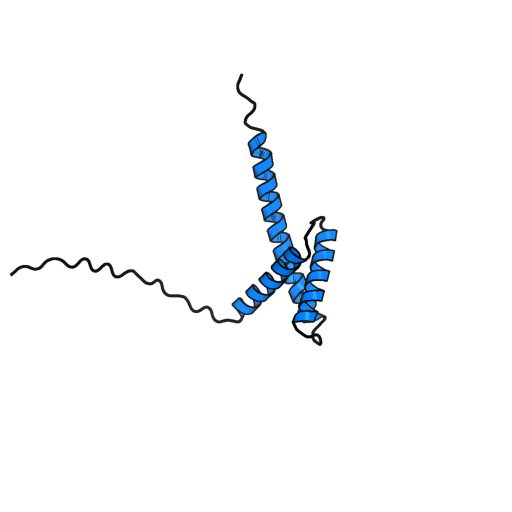9 107 ALA A C 1
ATOM 830 O O . ALA A 1 107 ? 35.898 15.012 52.244 1.00 47.09 107 ALA A O 1
ATOM 831 N N . ALA A 1 108 ? 35.273 14.656 54.316 1.00 44.44 108 ALA A N 1
ATOM 832 C CA . ALA A 1 108 ? 35.833 14.038 55.523 1.00 44.44 108 ALA A CA 1
ATOM 833 C C . ALA A 1 108 ? 37.370 13.955 55.482 1.00 44.44 108 ALA A C 1
ATOM 835 O O . ALA A 1 108 ? 37.922 12.918 55.124 1.00 44.44 108 ALA A O 1
ATOM 836 N N . ASN A 1 109 ? 38.030 15.057 55.858 1.00 49.84 109 ASN A N 1
ATOM 837 C CA . ASN A 1 109 ? 39.177 15.067 56.774 1.00 49.84 109 ASN A CA 1
ATOM 838 C C . ASN A 1 109 ? 39.382 16.476 57.347 1.00 49.84 109 ASN A C 1
ATOM 840 O O . ASN A 1 109 ? 39.347 17.431 56.538 1.00 49.84 109 ASN A O 1
#

Radius of gyration: 23.85 Å; chains: 1; bounding box: 72×24×72 Å

pLDDT: mean 74.8, std 16.3, range [44.44, 92.19]

Foldseek 3Di:
DDDDPPPVVVVVVVVVVVVVVLLVVLLVLLLVLLVCLVVVVVPDDPVVSLVSSLVSSCVVCVVVVHDDDSVRSSVSNVVSVVVVVVVVDPPPPPPPPPPPPPPDDDDDD

Secondary structure (DSSP, 8-state):
----SSSHHHHHHHHHHHHHHHHHHHHHHHHHHHHHHHHH-TTS-HHHHHHHHHHHHHHHHHHTT----HHHHHHHHHHHHHHHHHHHS--------------------

Sequence (109 aa):
MSTLNTLINKSGYFEARTTTEQRQVLALLGKEAFSFAETVYKELKDPDKLAEAVKYLEQKAAVVGIKVTFEEARAVVEAAWLEDKRKELPVIEVGTIESVDTAAAPAAN